Protein AF-A0A1G6QJG4-F1 (afdb_monomer)

Foldseek 3Di:
DPPPVVVVVVVVVVVVVPDDPPPDPPVPPPPPVVCPPLNVLLVVLVVVLVVLVVVLVVLVVVLVVLVVVLVVLVVVLVVCVVVVNDDPVRNVVSVVVSVVSVVVNVVSVVSNVVSVVSSVVSVVSSVVSVVVVVD

Nearest PDB structures (foldseek):
  4bne-assembly1_B  TM=8.252E-01  e=4.656E-01  Gallus gallus
  4mh6-assembly1_A  TM=7.186E-01  e=4.656E-01  Vibrio parahaemolyticus RIMD 2210633
  7n6g-assembly1_3I  TM=7.774E-01  e=1.568E+00  Chlamydomonas reinhardtii
  7n6g-assembly1_3H  TM=7.466E-01  e=3.325E+00  Chlamydomonas reinhardtii
  5xg2-assembly1_A  TM=4.423E-01  e=1.244E+00  Pyrococcus yayanosii CH1

Solvent-accessible surface area (backbone atoms only — not comparable to full-atom values): 7730 Å² total; per-residue (Å²): 138,63,82,71,58,58,61,54,54,55,52,55,64,58,58,70,73,78,75,72,95,64,95,67,88,71,84,60,70,75,71,67,69,70,64,46,79,62,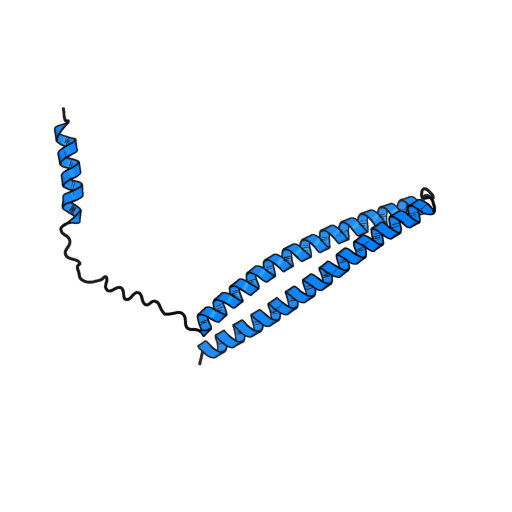54,54,48,40,53,54,40,52,54,51,38,52,57,42,50,55,53,36,53,56,39,51,55,48,38,52,55,49,49,52,51,40,50,54,52,48,55,50,46,54,53,38,50,76,68,67,73,55,52,76,67,51,50,52,55,50,49,54,52,46,52,56,39,52,56,51,42,54,52,37,53,55,50,41,52,54,41,53,52,52,39,51,55,45,50,52,53,38,57,53,50,59,56,60,78,73,111

Organism: NCBI:txid686796

Structure (mmCIF, N/CA/C/O backbone):
data_AF-A0A1G6QJG4-F1
#
_entry.id   AF-A0A1G6QJG4-F1
#
loop_
_atom_site.group_PDB
_atom_site.id
_atom_site.type_symbol
_atom_site.label_atom_id
_atom_site.label_alt_id
_atom_site.label_comp_id
_atom_site.label_asym_id
_atom_site.label_entity_id
_atom_site.label_seq_id
_atom_site.pdbx_PDB_ins_code
_atom_site.Cartn_x
_atom_site.Cartn_y
_atom_site.Cartn_z
_atom_site.occupancy
_atom_site.B_iso_or_equiv
_atom_site.auth_seq_id
_atom_site.auth_comp_id
_atom_site.auth_asym_id
_atom_site.auth_atom_id
_atom_site.pdbx_PDB_model_num
ATOM 1 N N . MET A 1 1 ? 67.333 36.516 3.011 1.00 48.38 1 MET A N 1
ATOM 2 C CA . MET A 1 1 ? 67.193 35.256 2.241 1.00 48.38 1 MET A CA 1
ATOM 3 C C . MET A 1 1 ? 65.715 34.884 2.208 1.00 48.38 1 MET A C 1
ATOM 5 O O . MET A 1 1 ? 65.146 34.788 3.275 1.00 48.38 1 MET A O 1
ATOM 9 N N . LYS A 1 2 ? 64.983 34.702 1.110 1.00 53.22 2 LYS A N 1
ATOM 10 C CA . LYS A 1 2 ? 65.264 34.616 -0.329 1.00 53.22 2 LYS A CA 1
ATOM 11 C C . LYS A 1 2 ? 63.922 34.925 -1.037 1.00 53.22 2 LYS A C 1
ATOM 13 O O . LYS A 1 2 ? 63.170 34.006 -1.339 1.00 53.22 2 LYS A O 1
ATOM 18 N N . LYS A 1 3 ? 63.559 36.203 -1.240 1.00 53.66 3 LYS A N 1
ATOM 19 C CA . LYS A 1 3 ? 62.368 36.556 -2.056 1.00 53.66 3 LYS A CA 1
ATOM 20 C C . LYS A 1 3 ? 62.577 36.230 -3.545 1.00 53.66 3 LYS A C 1
ATOM 22 O O . LYS A 1 3 ? 61.611 36.066 -4.277 1.00 53.66 3 LYS A O 1
ATOM 27 N N . GLU A 1 4 ? 63.828 36.032 -3.951 1.00 54.34 4 GLU A N 1
ATOM 28 C CA . GLU A 1 4 ? 64.235 35.627 -5.301 1.00 54.34 4 GLU A CA 1
ATOM 29 C C . GLU A 1 4 ? 63.918 34.152 -5.614 1.00 54.34 4 GLU A C 1
ATOM 31 O O . GLU A 1 4 ? 63.741 33.794 -6.774 1.00 54.34 4 GLU A O 1
ATOM 36 N N . ASN A 1 5 ? 63.735 33.297 -4.599 1.00 54.09 5 ASN A N 1
ATOM 37 C CA . ASN A 1 5 ? 63.462 31.870 -4.814 1.00 54.09 5 ASN A CA 1
ATOM 38 C C . ASN A 1 5 ? 61.992 31.560 -5.135 1.00 54.09 5 ASN A C 1
ATOM 40 O O . ASN A 1 5 ? 61.705 30.488 -5.656 1.00 54.09 5 ASN A O 1
ATOM 44 N N . ILE A 1 6 ? 61.058 32.468 -4.839 1.00 57.19 6 ILE A N 1
ATOM 45 C CA . ILE A 1 6 ? 59.629 32.244 -5.112 1.00 57.19 6 ILE A CA 1
ATOM 46 C C . ILE A 1 6 ? 59.307 32.516 -6.585 1.00 57.19 6 ILE A C 1
ATOM 48 O O . ILE A 1 6 ? 58.529 31.779 -7.185 1.00 57.19 6 ILE A O 1
ATOM 52 N N . LEU A 1 7 ? 59.966 33.505 -7.199 1.00 53.66 7 LEU A N 1
ATOM 53 C CA . LEU A 1 7 ? 59.792 33.793 -8.624 1.00 53.66 7 LEU A CA 1
ATOM 54 C C . LEU A 1 7 ? 60.354 32.657 -9.501 1.00 53.66 7 LEU A C 1
ATOM 56 O O . LEU A 1 7 ? 59.761 32.310 -10.517 1.00 53.66 7 LEU A O 1
ATOM 60 N N . PHE A 1 8 ? 61.438 32.008 -9.063 1.00 53.53 8 PHE A N 1
ATOM 61 C CA . PHE A 1 8 ? 62.055 30.887 -9.783 1.00 53.53 8 PHE A CA 1
ATOM 62 C C . PHE A 1 8 ? 61.228 29.591 -9.737 1.00 53.53 8 PHE A C 1
ATOM 64 O O . PHE A 1 8 ? 61.190 28.852 -10.717 1.00 53.53 8 PHE A O 1
ATOM 71 N N . VAL A 1 9 ? 60.515 29.323 -8.636 1.00 56.84 9 VAL A N 1
ATOM 72 C CA . VAL A 1 9 ? 59.640 28.138 -8.514 1.00 56.84 9 VAL A CA 1
ATOM 73 C C . VAL A 1 9 ? 58.370 28.289 -9.360 1.00 56.84 9 VAL A C 1
ATOM 75 O O . VAL A 1 9 ? 57.879 27.310 -9.919 1.00 56.84 9 VAL A O 1
ATOM 78 N N . LEU A 1 10 ? 57.871 29.517 -9.526 1.00 53.22 10 LEU A N 1
ATOM 79 C CA . LEU A 1 10 ? 56.669 29.798 -10.315 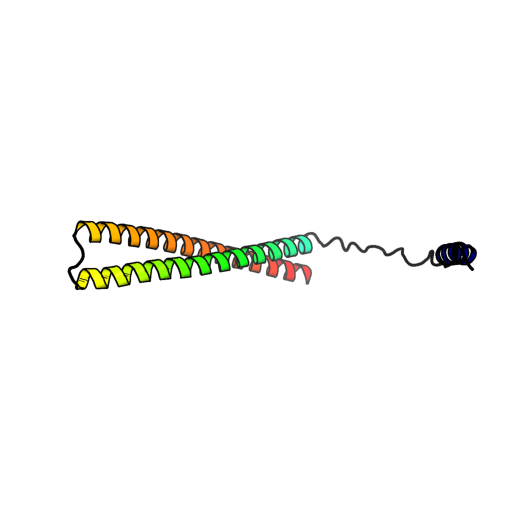1.00 53.22 10 LEU A CA 1
ATOM 80 C C . LEU A 1 10 ? 56.935 29.713 -11.831 1.00 53.22 10 LEU A C 1
ATOM 82 O O . LEU A 1 10 ? 56.089 29.230 -12.580 1.00 53.22 10 LEU A O 1
ATOM 86 N N . VAL A 1 11 ? 58.143 30.079 -12.278 1.00 55.78 11 VAL A N 1
ATOM 87 C CA . VAL A 1 11 ? 58.580 29.916 -13.678 1.00 55.78 11 VAL A CA 1
ATOM 88 C C . VAL A 1 11 ? 58.876 28.446 -14.020 1.00 55.78 11 VAL A C 1
ATOM 90 O O . VAL A 1 11 ? 58.572 28.004 -15.127 1.00 55.78 11 VAL A O 1
ATOM 93 N N . LEU A 1 12 ? 59.373 27.649 -13.067 1.00 53.94 12 LEU A N 1
ATOM 94 C CA . LEU A 1 12 ? 59.601 26.207 -13.261 1.00 53.94 12 LEU A CA 1
ATOM 95 C C . LEU A 1 12 ? 58.300 25.395 -13.390 1.00 53.94 12 LEU A C 1
ATOM 97 O O . LEU A 1 12 ? 58.264 24.430 -14.151 1.00 53.94 12 LEU A O 1
ATOM 101 N N . PHE A 1 13 ? 57.217 25.807 -12.722 1.00 52.66 13 PHE A N 1
ATOM 102 C CA . PHE A 1 13 ? 55.904 25.163 -12.872 1.00 52.66 13 PHE A CA 1
ATOM 103 C C . PHE A 1 13 ? 55.180 25.541 -14.175 1.00 52.66 13 PHE A C 1
ATOM 105 O O . PHE A 1 13 ? 54.424 24.731 -14.706 1.00 52.66 13 PHE A O 1
ATOM 112 N N . LEU A 1 14 ? 55.437 26.731 -14.727 1.00 51.09 14 LEU A N 1
ATOM 113 C CA . LEU A 1 14 ? 54.895 27.156 -16.025 1.00 51.09 14 LEU A CA 1
ATOM 114 C C . LEU A 1 14 ? 55.682 26.589 -17.221 1.00 51.09 14 LEU A C 1
ATOM 116 O O . LEU A 1 14 ? 55.097 26.359 -18.275 1.00 51.09 14 LEU A O 1
ATOM 120 N N . GLY A 1 15 ? 56.981 26.311 -17.060 1.00 46.72 15 GLY A N 1
ATOM 121 C CA . GLY A 1 15 ? 57.837 25.770 -18.125 1.00 46.72 15 GLY A CA 1
ATOM 122 C C . GLY A 1 15 ? 57.620 24.285 -18.446 1.00 46.72 15 GLY A C 1
ATOM 123 O O . GLY A 1 15 ? 57.874 23.861 -19.569 1.00 46.72 15 GLY A O 1
ATOM 124 N N . LEU A 1 16 ? 57.102 23.495 -17.500 1.00 49.31 16 LEU A N 1
ATOM 125 C CA . LEU A 1 16 ? 56.834 22.062 -17.701 1.00 49.31 16 LEU A CA 1
ATOM 126 C C . LEU A 1 16 ? 55.516 21.773 -18.435 1.00 49.31 16 LEU A C 1
ATOM 128 O O . LEU A 1 16 ? 55.291 20.640 -18.851 1.00 49.31 16 LEU A O 1
ATOM 132 N N . PHE A 1 17 ? 54.665 22.782 -18.641 1.00 49.81 17 PHE A N 1
ATOM 133 C CA . PHE A 1 17 ? 53.386 22.601 -19.334 1.00 49.81 17 PHE A CA 1
ATOM 134 C C . PHE A 1 17 ? 53.475 22.810 -20.854 1.00 49.81 17 PHE A C 1
ATOM 136 O O . PHE A 1 17 ? 52.571 22.413 -21.582 1.00 49.81 17 PHE A O 1
ATOM 143 N N . VAL A 1 18 ? 54.558 23.414 -21.359 1.00 54.75 18 VAL A N 1
ATOM 144 C CA . VAL A 1 18 ? 54.640 23.861 -22.765 1.00 54.75 18 VAL A CA 1
ATOM 145 C C . VAL A 1 18 ? 55.466 22.938 -23.669 1.00 54.75 18 VAL A C 1
ATOM 147 O O . VAL A 1 18 ? 55.586 23.208 -24.861 1.00 54.75 18 VAL A O 1
ATOM 150 N N . PHE A 1 19 ? 56.041 21.851 -23.142 1.00 51.16 19 PHE A N 1
ATOM 151 C CA . PHE A 1 19 ? 56.965 21.009 -23.911 1.00 51.16 19 PHE A CA 1
ATOM 152 C C . PHE A 1 19 ? 56.790 19.507 -23.656 1.00 51.16 19 PHE A C 1
ATOM 154 O O . PHE A 1 19 ? 57.722 18.799 -23.288 1.00 51.16 19 PHE A O 1
ATOM 161 N N . THR A 1 20 ? 55.582 18.999 -23.898 1.00 48.66 20 THR A N 1
ATOM 162 C CA . THR A 1 20 ? 55.427 17.606 -24.341 1.00 48.66 20 THR A CA 1
ATOM 163 C C . THR A 1 20 ? 54.693 17.607 -25.683 1.00 48.66 20 THR A C 1
ATOM 165 O O . THR A 1 20 ? 53.586 18.140 -25.775 1.00 48.66 20 THR A O 1
ATOM 168 N N . PRO A 1 21 ? 55.300 17.080 -26.764 1.00 57.06 21 PRO A N 1
ATOM 169 C CA . PRO A 1 21 ? 54.631 16.945 -28.042 1.00 57.06 21 PRO A CA 1
ATOM 170 C C . PRO A 1 21 ? 53.832 15.643 -28.012 1.00 57.06 21 PRO A C 1
ATOM 172 O O . PRO A 1 21 ? 54.307 14.590 -28.423 1.00 57.06 21 PRO A O 1
ATOM 175 N N . THR A 1 22 ? 52.608 15.706 -27.507 1.00 49.94 22 THR A N 1
ATOM 176 C CA . THR A 1 22 ? 51.600 14.658 -27.718 1.00 49.94 22 THR A CA 1
ATOM 177 C C . THR A 1 22 ? 50.341 15.286 -28.301 1.00 49.94 22 THR A C 1
ATOM 179 O O . THR A 1 22 ? 49.225 15.092 -27.837 1.00 49.94 22 THR A O 1
ATOM 182 N N . SER A 1 23 ? 50.516 16.037 -29.390 1.00 52.72 23 SER A N 1
ATOM 183 C CA . SER A 1 23 ? 49.439 16.443 -30.304 1.00 52.72 23 SER A CA 1
ATOM 184 C C . SER A 1 23 ? 48.972 15.298 -31.220 1.00 52.72 23 SER A C 1
ATOM 186 O O . SER A 1 23 ? 48.404 15.519 -32.286 1.00 52.72 23 SER A O 1
ATOM 188 N N . GLN A 1 24 ? 49.171 14.053 -30.797 1.00 50.25 24 GLN A N 1
ATOM 189 C CA . GLN A 1 24 ? 48.589 12.858 -31.386 1.00 50.25 24 GLN A CA 1
ATOM 190 C C . GLN A 1 24 ? 48.151 11.987 -30.213 1.00 50.25 24 GLN A C 1
ATOM 192 O O . GLN A 1 24 ? 48.947 11.782 -29.304 1.00 50.25 24 GLN A O 1
ATOM 197 N N . LEU A 1 25 ? 46.916 11.481 -30.252 1.00 45.62 25 LEU A N 1
ATOM 198 C CA . LEU A 1 25 ? 46.236 10.680 -29.216 1.00 45.62 25 LEU A CA 1
ATOM 199 C C . LEU A 1 25 ? 45.284 11.416 -28.264 1.00 45.62 25 LEU A C 1
ATOM 201 O O . LEU A 1 25 ? 45.138 10.962 -27.149 1.00 45.62 25 LEU A O 1
ATOM 205 N N . PHE A 1 26 ? 44.546 12.443 -28.695 1.00 44.50 26 PHE A N 1
ATOM 206 C CA . PHE A 1 26 ? 43.148 12.605 -28.241 1.00 44.50 26 PHE A CA 1
ATOM 207 C C . PHE A 1 26 ? 42.262 13.197 -29.350 1.00 44.50 26 PHE A C 1
ATOM 209 O O . PHE A 1 26 ? 41.373 14.002 -29.101 1.00 44.50 26 PHE A O 1
ATOM 216 N N . ALA A 1 27 ? 42.382 12.665 -30.569 1.00 41.47 27 ALA A N 1
ATOM 217 C CA . ALA A 1 27 ? 41.160 12.192 -31.212 1.00 41.47 27 ALA A CA 1
ATOM 218 C C . ALA A 1 27 ? 40.711 10.953 -30.419 1.00 41.47 27 ALA A C 1
ATOM 220 O O . ALA A 1 27 ? 40.733 9.828 -30.904 1.00 41.47 27 ALA A O 1
ATOM 221 N N . GLN A 1 28 ? 40.355 11.156 -29.146 1.00 33.09 28 GLN A N 1
ATOM 222 C CA . GLN A 1 28 ? 39.290 10.371 -28.585 1.00 33.09 28 GLN A CA 1
ATOM 223 C C . GLN A 1 28 ? 38.149 10.826 -29.474 1.00 33.09 28 GLN A C 1
ATOM 225 O O . GLN A 1 28 ? 37.571 11.895 -29.276 1.00 33.09 28 GLN A O 1
ATOM 230 N N . GLU A 1 29 ? 37.889 10.051 -30.529 1.00 38.06 29 GLU A N 1
ATOM 231 C CA . GLU A 1 29 ? 36.514 9.749 -30.831 1.00 38.06 29 GLU A CA 1
ATOM 232 C C . GLU A 1 29 ? 35.921 9.504 -29.452 1.00 38.06 29 GLU A C 1
ATOM 234 O O . GLU A 1 29 ? 36.112 8.466 -28.816 1.00 38.06 29 GLU A O 1
ATOM 239 N N . VAL A 1 30 ? 35.279 10.542 -28.920 1.00 37.69 30 VAL A N 1
ATOM 240 C CA . VAL A 1 30 ? 34.116 10.330 -28.113 1.00 37.69 30 VAL A CA 1
ATOM 241 C C . VAL A 1 30 ? 33.258 9.581 -29.112 1.00 37.69 30 VAL A C 1
ATOM 243 O O . VAL A 1 30 ? 32.496 10.160 -29.881 1.00 37.69 30 VAL A O 1
ATOM 246 N N . ILE A 1 31 ? 33.448 8.263 -29.135 1.00 42.84 31 ILE A N 1
ATOM 247 C CA . ILE A 1 31 ? 32.397 7.308 -29.320 1.00 42.84 31 ILE A CA 1
ATOM 248 C C . ILE A 1 31 ? 31.456 7.698 -28.178 1.00 42.84 31 ILE A C 1
ATOM 250 O O . ILE A 1 31 ? 31.379 7.073 -27.126 1.00 42.84 31 ILE A O 1
ATOM 254 N N . VAL A 1 32 ? 30.731 8.804 -28.385 1.00 44.66 32 VAL A N 1
ATOM 255 C CA . VAL A 1 32 ? 29.327 8.858 -28.101 1.00 44.66 32 VAL A CA 1
ATOM 256 C C . VAL A 1 32 ? 28.867 7.701 -28.966 1.00 44.66 32 VAL A C 1
ATOM 258 O O . VAL A 1 32 ? 28.550 7.864 -30.139 1.00 44.66 32 VAL A O 1
ATOM 261 N N . GLN A 1 33 ? 28.956 6.488 -28.415 1.00 48.75 33 GLN A N 1
ATOM 262 C CA . GLN A 1 33 ? 27.994 5.461 -28.715 1.00 48.75 33 GLN A CA 1
ATOM 263 C C . GLN A 1 33 ? 26.715 6.219 -28.422 1.00 48.75 33 GLN A C 1
ATOM 265 O O . GLN A 1 33 ? 26.366 6.459 -27.263 1.00 48.75 33 GLN A O 1
ATOM 270 N N . GLU A 1 34 ? 26.150 6.828 -29.468 1.00 53.28 34 GLU A N 1
ATOM 271 C CA . GLU A 1 34 ? 24.832 7.395 -29.407 1.00 53.28 34 GLU A CA 1
ATOM 272 C C . GLU A 1 34 ? 24.016 6.196 -29.001 1.00 53.28 34 GLU A C 1
ATOM 274 O O . GLU A 1 34 ? 23.745 5.344 -29.843 1.00 53.28 34 GLU A O 1
ATOM 279 N N . LEU A 1 35 ? 23.743 6.100 -27.691 1.00 58.12 35 LEU A N 1
ATOM 280 C CA . LEU A 1 35 ? 22.968 5.006 -27.143 1.00 58.12 35 LEU A CA 1
ATOM 281 C C . LEU A 1 35 ? 21.799 4.849 -28.094 1.00 58.12 35 LEU A C 1
ATOM 283 O O . LEU A 1 35 ? 21.111 5.849 -28.394 1.00 58.12 35 LEU A O 1
ATOM 287 N N . SER A 1 36 ? 21.663 3.642 -28.628 1.00 73.31 36 SER A N 1
ATOM 288 C CA . SER A 1 36 ? 20.671 3.342 -29.637 1.00 73.31 36 SER A CA 1
ATOM 289 C C . SER A 1 36 ? 19.318 3.833 -29.111 1.00 73.31 36 SER A C 1
ATOM 291 O O . SER A 1 36 ? 19.079 3.969 -27.898 1.00 73.31 36 SER A O 1
ATOM 293 N N . LYS A 1 37 ? 18.387 4.158 -30.012 1.00 78.31 37 LYS A N 1
ATOM 294 C CA . LYS A 1 37 ? 17.041 4.573 -29.584 1.00 78.31 37 LYS A CA 1
ATOM 295 C C . LYS A 1 37 ? 16.401 3.530 -28.654 1.00 78.31 37 LYS A C 1
ATOM 297 O O . LYS A 1 37 ? 15.537 3.907 -27.862 1.00 78.31 37 LYS A O 1
ATOM 302 N N . GLU A 1 38 ? 16.808 2.266 -28.739 1.00 78.19 38 GLU A N 1
ATOM 303 C CA . GLU A 1 38 ? 16.359 1.157 -27.894 1.00 78.19 38 GLU A CA 1
ATOM 304 C C . GLU A 1 38 ? 17.063 1.152 -26.534 1.00 78.19 38 GLU A C 1
ATOM 306 O O . GLU A 1 38 ? 16.373 1.151 -25.512 1.00 78.19 38 GLU A O 1
ATOM 311 N N . GLU A 1 39 ? 18.380 1.348 -26.484 1.00 80.00 39 GLU A N 1
ATOM 312 C CA . GLU A 1 39 ? 19.130 1.463 -25.224 1.00 80.00 39 GLU A CA 1
ATOM 313 C C . GLU A 1 39 ? 18.650 2.657 -24.380 1.00 80.00 39 GLU A C 1
ATOM 315 O O . GLU A 1 39 ? 18.387 2.535 -23.179 1.00 80.00 39 GLU A O 1
ATOM 320 N N . LYS A 1 40 ? 18.409 3.818 -25.011 1.00 84.12 40 LYS A N 1
ATOM 321 C CA . LYS A 1 40 ? 17.834 4.999 -24.333 1.00 84.12 40 LYS A CA 1
ATOM 322 C C . LYS A 1 40 ? 16.434 4.723 -23.774 1.00 84.12 40 LYS A C 1
ATOM 324 O O . LYS A 1 40 ? 16.071 5.269 -22.728 1.00 84.12 40 LYS A O 1
ATOM 329 N N . LYS A 1 41 ? 15.618 3.911 -24.458 1.00 86.50 41 LYS A N 1
ATOM 330 C CA . LYS A 1 41 ? 14.288 3.502 -23.968 1.00 86.50 41 LYS A CA 1
ATOM 331 C C . LYS A 1 41 ? 14.411 2.524 -22.802 1.00 86.50 41 LYS A C 1
ATOM 333 O O . LYS A 1 41 ? 13.692 2.691 -21.816 1.00 86.50 41 LYS A O 1
ATOM 338 N N . ALA A 1 42 ? 15.330 1.564 -22.883 1.00 87.44 42 ALA A N 1
ATOM 339 C CA . ALA A 1 42 ? 15.584 0.595 -21.825 1.00 87.44 42 ALA A CA 1
ATOM 340 C C . ALA A 1 42 ? 16.063 1.283 -20.536 1.00 87.44 42 ALA A C 1
ATOM 342 O O . ALA A 1 42 ? 15.520 1.010 -19.467 1.00 87.44 42 ALA A O 1
ATOM 343 N N . ILE A 1 43 ? 16.988 2.246 -20.630 1.00 88.69 43 ILE A N 1
ATOM 344 C CA . ILE A 1 43 ? 17.463 3.038 -19.480 1.00 88.69 43 ILE A CA 1
ATOM 345 C C . ILE A 1 43 ? 16.308 3.813 -18.831 1.00 88.69 43 ILE A C 1
ATOM 347 O O . ILE A 1 43 ? 16.096 3.716 -17.622 1.00 88.69 43 ILE A O 1
ATOM 351 N N . LYS A 1 44 ? 15.490 4.520 -19.624 1.00 91.19 44 LYS A N 1
ATOM 352 C CA . LYS A 1 44 ? 14.323 5.259 -19.103 1.00 91.19 44 LYS A CA 1
ATOM 353 C C . LYS A 1 44 ? 13.304 4.346 -18.419 1.00 91.19 44 LYS A C 1
ATOM 355 O O . LYS A 1 44 ? 12.723 4.726 -17.402 1.00 91.19 44 LYS A O 1
ATOM 360 N N . LEU A 1 45 ? 13.070 3.152 -18.965 1.00 91.38 45 LEU A N 1
ATOM 361 C CA . LEU A 1 45 ? 12.196 2.160 -18.341 1.00 91.38 45 LEU A CA 1
ATOM 362 C C . LEU A 1 45 ? 12.800 1.619 -17.040 1.00 91.38 45 LEU A C 1
ATOM 364 O O . LEU A 1 45 ? 12.080 1.523 -16.049 1.00 91.38 45 LEU A O 1
ATOM 368 N N . LYS A 1 46 ? 14.109 1.336 -17.001 1.00 91.56 46 LYS A N 1
ATOM 369 C CA . LYS A 1 46 ? 14.818 0.901 -15.785 1.00 91.56 46 LYS A CA 1
ATOM 370 C C . LYS A 1 46 ? 14.707 1.948 -14.674 1.00 91.56 46 LYS A C 1
ATOM 372 O O . LYS A 1 46 ? 14.291 1.611 -13.566 1.00 91.56 46 LYS A O 1
ATOM 377 N N . GLU A 1 47 ? 14.930 3.224 -14.988 1.00 94.44 47 GLU A N 1
ATOM 378 C CA . GLU A 1 47 ? 14.717 4.320 -14.034 1.00 94.44 47 GLU A CA 1
ATOM 379 C C . GLU A 1 47 ? 13.262 4.410 -13.548 1.00 94.44 47 GLU A C 1
ATOM 381 O O . GLU A 1 47 ? 12.997 4.671 -12.371 1.00 94.44 47 GLU A O 1
ATOM 386 N N . LYS A 1 48 ? 12.288 4.230 -14.449 1.00 94.44 48 LYS A N 1
ATOM 387 C CA . LYS A 1 48 ? 10.862 4.264 -14.097 1.00 94.44 48 LYS A CA 1
ATOM 388 C C . LYS A 1 48 ? 10.486 3.105 -13.175 1.00 94.44 48 LYS A C 1
ATOM 390 O O . LYS A 1 48 ? 9.717 3.312 -12.232 1.00 94.44 48 LYS A O 1
ATOM 395 N N . VAL A 1 49 ? 11.048 1.920 -13.411 1.00 94.94 49 VAL A N 1
ATOM 396 C CA . VAL A 1 49 ? 10.899 0.751 -12.537 1.00 94.94 49 VAL A CA 1
ATOM 397 C C . VAL A 1 49 ? 11.475 1.049 -11.159 1.00 94.94 49 VAL A C 1
ATOM 399 O O . VAL A 1 49 ? 10.799 0.810 -10.164 1.00 94.94 49 VAL A O 1
ATOM 402 N N . GLU A 1 50 ? 12.676 1.616 -11.076 1.00 95.94 50 GLU A N 1
ATOM 403 C CA . GLU A 1 50 ? 13.313 1.947 -9.798 1.00 95.94 50 GLU A CA 1
ATOM 404 C C . GLU A 1 50 ? 12.511 2.989 -9.004 1.00 95.94 50 GLU A C 1
ATOM 406 O O . GLU A 1 50 ? 12.159 2.764 -7.845 1.00 95.94 50 GLU A O 1
ATOM 411 N N . LYS A 1 51 ? 12.088 4.078 -9.657 1.00 95.94 51 LYS A N 1
ATOM 412 C CA . LYS A 1 51 ? 11.209 5.091 -9.047 1.00 95.94 51 LYS A CA 1
ATOM 413 C C . LYS A 1 51 ? 9.884 4.488 -8.573 1.00 95.94 51 LYS A C 1
ATOM 415 O O . LYS A 1 51 ? 9.371 4.877 -7.523 1.00 95.94 51 LYS A O 1
ATOM 420 N N . SER A 1 52 ? 9.313 3.556 -9.336 1.00 95.81 52 SER A N 1
ATOM 421 C CA . SER A 1 52 ? 8.072 2.869 -8.963 1.00 95.81 52 SER A CA 1
ATOM 422 C C . SER A 1 52 ? 8.275 1.902 -7.797 1.00 95.81 52 SER A C 1
ATOM 424 O O . SER A 1 52 ? 7.424 1.872 -6.914 1.00 95.81 52 SER A O 1
ATOM 426 N N . LYS A 1 53 ? 9.409 1.192 -7.719 1.00 96.12 53 LYS A N 1
ATOM 427 C CA . LYS A 1 53 ? 9.766 0.341 -6.569 1.00 96.12 53 LYS A CA 1
ATOM 428 C C . LYS A 1 53 ? 9.891 1.151 -5.278 1.00 96.12 53 LYS A C 1
ATOM 430 O O . LYS A 1 53 ? 9.308 0.772 -4.272 1.00 96.12 53 LYS A O 1
ATOM 435 N N . ILE A 1 54 ? 10.543 2.314 -5.324 1.00 97.38 54 ILE A N 1
ATOM 436 C CA . ILE A 1 54 ? 10.638 3.209 -4.155 1.00 97.38 54 ILE A CA 1
ATOM 437 C C . ILE A 1 54 ? 9.243 3.682 -3.711 1.00 97.38 54 ILE A C 1
ATOM 439 O O . ILE A 1 54 ? 8.956 3.808 -2.520 1.00 97.38 54 ILE A O 1
ATOM 443 N N . LYS A 1 55 ? 8.344 3.976 -4.661 1.00 96.81 55 LYS A N 1
ATOM 444 C CA . LYS A 1 55 ? 6.950 4.337 -4.343 1.00 96.81 55 LYS A CA 1
ATOM 445 C C . LYS A 1 55 ? 6.168 3.162 -3.758 1.00 96.81 55 LYS A C 1
ATOM 447 O O . LYS A 1 55 ? 5.342 3.396 -2.875 1.00 96.81 55 LYS A O 1
ATOM 452 N N . LEU A 1 56 ? 6.407 1.951 -4.257 1.00 96.94 56 LEU A N 1
ATOM 453 C CA . LEU A 1 56 ? 5.799 0.717 -3.768 1.00 96.94 56 LEU A CA 1
ATOM 454 C C . LEU A 1 56 ? 6.186 0.492 -2.305 1.00 96.94 56 LEU A C 1
ATOM 456 O O . LEU A 1 56 ? 5.302 0.480 -1.458 1.00 96.94 56 LEU A O 1
ATOM 460 N N . GLU A 1 57 ? 7.483 0.497 -2.000 1.00 97.31 57 GLU A N 1
ATOM 461 C CA . GLU A 1 57 ? 8.012 0.328 -0.641 1.00 97.31 57 GLU A CA 1
ATOM 462 C C . GLU A 1 57 ? 7.425 1.361 0.335 1.00 97.31 57 GLU A C 1
ATOM 464 O O . GLU A 1 57 ? 6.894 1.022 1.391 1.00 97.31 57 GLU A O 1
ATOM 469 N N . LYS A 1 58 ? 7.400 2.645 -0.051 1.00 97.50 58 LYS A N 1
ATOM 470 C CA . LYS A 1 58 ? 6.777 3.701 0.769 1.00 97.50 58 LYS A CA 1
ATOM 471 C C . LYS A 1 58 ? 5.275 3.498 0.978 1.00 97.50 58 LYS A C 1
ATOM 473 O O . LYS A 1 58 ? 4.724 3.980 1.970 1.00 97.50 58 LYS A O 1
ATOM 478 N N . SER A 1 59 ? 4.585 2.884 0.022 1.00 97.00 59 SER A N 1
ATOM 479 C CA . SER A 1 59 ? 3.149 2.606 0.126 1.00 97.00 59 SER A CA 1
ATOM 480 C C . SER A 1 59 ? 2.892 1.401 1.029 1.00 97.00 59 SER A C 1
ATOM 482 O O . SER A 1 59 ? 1.988 1.465 1.859 1.00 97.00 59 SER A O 1
ATOM 484 N N . GLU A 1 60 ? 3.728 0.366 0.942 1.00 96.75 60 GLU A N 1
ATOM 485 C CA . GLU A 1 60 ? 3.724 -0.801 1.832 1.00 96.75 60 GLU A CA 1
ATOM 486 C C . GLU A 1 60 ? 4.023 -0.400 3.283 1.00 96.75 60 GLU A C 1
ATOM 488 O O . GLU A 1 60 ? 3.282 -0.764 4.194 1.00 96.75 60 GLU A O 1
ATOM 493 N N . GLU A 1 61 ? 5.021 0.457 3.514 1.00 97.88 61 GLU A N 1
ATOM 494 C CA . GLU A 1 61 ? 5.333 0.970 4.854 1.00 97.88 61 GLU A CA 1
ATOM 495 C C . GLU A 1 61 ? 4.144 1.747 5.455 1.00 97.88 61 GLU A C 1
ATOM 497 O O . GLU A 1 61 ? 3.789 1.594 6.630 1.00 97.88 61 GLU A O 1
ATOM 502 N N . LYS A 1 62 ? 3.477 2.577 4.641 1.00 97.56 62 LYS A N 1
ATOM 503 C CA . LYS A 1 62 ? 2.255 3.284 5.054 1.00 97.56 62 LYS A CA 1
ATOM 504 C C . LYS A 1 62 ? 1.110 2.319 5.339 1.00 97.56 62 LYS A C 1
ATOM 506 O O . LYS A 1 62 ? 0.370 2.550 6.297 1.00 97.56 62 LYS A O 1
ATOM 511 N N . LEU A 1 63 ? 0.962 1.264 4.538 1.00 97.62 63 LEU A N 1
ATOM 512 C CA . LEU A 1 63 ? -0.057 0.237 4.732 1.00 97.62 63 LEU A CA 1
ATOM 513 C C . LEU A 1 63 ? 0.126 -0.455 6.086 1.00 97.62 63 LEU A C 1
ATOM 515 O O . LEU A 1 63 ? -0.841 -0.557 6.842 1.00 97.62 63 LEU A O 1
ATOM 519 N N . VAL A 1 64 ? 1.357 -0.844 6.433 1.00 97.88 64 VAL A N 1
ATOM 520 C CA . VAL A 1 64 ? 1.679 -1.430 7.744 1.00 97.88 64 VAL A CA 1
ATOM 521 C C . VAL A 1 64 ? 1.303 -0.458 8.863 1.00 97.88 64 VAL A C 1
ATOM 523 O O . VAL A 1 64 ? 0.535 -0.812 9.757 1.00 97.88 64 VAL A O 1
ATOM 526 N N . LYS A 1 65 ? 1.742 0.805 8.777 1.00 97.50 65 LYS A N 1
ATOM 527 C CA . LYS A 1 65 ? 1.452 1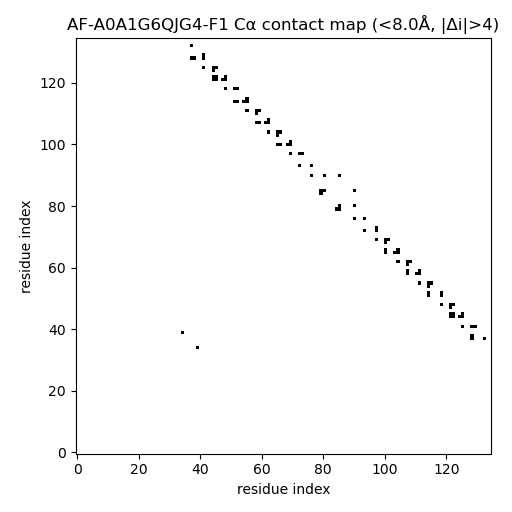.832 9.795 1.00 97.50 65 LYS A CA 1
ATOM 528 C C . LYS A 1 65 ? -0.044 2.077 10.002 1.00 97.50 65 LYS A C 1
ATOM 530 O O . LYS A 1 65 ? -0.493 2.203 11.142 1.00 97.50 65 LYS A O 1
ATOM 535 N N . GLU A 1 66 ? -0.835 2.187 8.935 1.00 97.06 66 GLU A N 1
ATOM 536 C CA . GLU A 1 66 ? -2.285 2.387 9.072 1.00 97.06 66 GLU A CA 1
ATOM 537 C C . GLU A 1 66 ? -2.998 1.113 9.554 1.00 97.06 66 GLU A C 1
ATOM 539 O O . GLU A 1 66 ? -3.926 1.209 10.362 1.00 97.06 66 GLU A O 1
ATOM 544 N N . THR A 1 67 ? -2.520 -0.073 9.165 1.00 96.25 67 THR A N 1
ATOM 545 C CA . THR A 1 67 ? -3.025 -1.357 9.676 1.00 96.25 67 THR A CA 1
ATOM 546 C C . THR A 1 67 ? -2.772 -1.491 11.175 1.00 96.25 67 THR A C 1
ATOM 548 O O . THR A 1 67 ? -3.701 -1.777 11.928 1.00 96.25 67 THR A O 1
ATOM 551 N N . GLU A 1 68 ? -1.566 -1.173 11.650 1.00 97.56 68 GLU A N 1
ATOM 552 C CA . GLU A 1 68 ? -1.251 -1.147 13.081 1.00 97.56 68 GLU A CA 1
ATOM 553 C C . GLU A 1 68 ? -2.133 -0.165 13.855 1.00 97.56 68 GLU A C 1
ATOM 555 O O . GLU A 1 68 ? -2.632 -0.491 14.936 1.00 97.56 68 GLU A O 1
ATOM 560 N N . LYS A 1 69 ? -2.351 1.045 13.320 1.00 96.56 69 LYS A N 1
ATOM 561 C CA . LYS A 1 69 ? -3.253 2.029 13.938 1.00 96.56 69 LYS A CA 1
ATOM 562 C C . LYS A 1 69 ? -4.674 1.486 14.031 1.00 96.56 69 LYS A C 1
ATOM 564 O O . LYS A 1 69 ? -5.296 1.626 15.085 1.00 96.56 69 LYS A O 1
ATOM 569 N N . ARG A 1 70 ? -5.187 0.859 12.965 1.00 96.44 70 ARG A N 1
ATOM 570 C CA . ARG A 1 70 ? -6.520 0.237 12.964 1.00 96.44 70 ARG A CA 1
ATOM 571 C C . ARG A 1 70 ? -6.607 -0.848 14.032 1.00 96.44 70 ARG A C 1
ATOM 573 O O . ARG A 1 70 ? -7.546 -0.829 14.823 1.00 96.44 70 ARG A O 1
ATOM 580 N N . THR A 1 71 ? -5.619 -1.737 14.096 1.00 97.06 71 THR A N 1
ATOM 581 C CA . THR A 1 71 ? -5.557 -2.819 15.087 1.00 97.06 71 THR A CA 1
ATOM 582 C C . THR A 1 71 ? -5.515 -2.271 16.510 1.00 97.06 71 THR A C 1
ATOM 584 O O . THR A 1 71 ? -6.296 -2.701 17.351 1.00 97.06 71 THR A O 1
ATOM 587 N N . LYS A 1 72 ? -4.699 -1.247 16.789 1.00 97.81 72 LYS A N 1
ATOM 588 C CA . LYS A 1 72 ? -4.653 -0.599 18.114 1.00 97.81 72 LYS A CA 1
ATOM 589 C C . LYS A 1 72 ? -6.000 0.010 18.511 1.00 97.81 72 LYS A C 1
ATOM 591 O O . LYS A 1 72 ? -6.433 -0.162 19.649 1.00 97.81 72 LYS A O 1
ATOM 596 N N . ILE A 1 73 ? -6.673 0.702 17.586 1.00 96.88 73 ILE A N 1
ATOM 597 C CA . ILE A 1 73 ? -8.009 1.270 17.831 1.00 96.88 73 ILE A CA 1
ATOM 598 C C . ILE A 1 73 ? -9.014 0.153 18.115 1.00 96.88 73 ILE A C 1
ATOM 600 O O . ILE A 1 73 ? -9.775 0.263 19.073 1.00 96.88 73 ILE A O 1
ATOM 604 N N . ARG A 1 74 ? -8.995 -0.918 17.317 1.00 96.25 74 ARG A N 1
ATOM 605 C CA . ARG A 1 74 ? -9.914 -2.048 17.455 1.00 96.25 74 ARG A CA 1
ATOM 606 C C . ARG A 1 74 ? -9.706 -2.809 18.763 1.00 96.25 74 ARG A C 1
ATOM 608 O O . ARG A 1 74 ? -10.668 -3.017 19.485 1.00 96.25 74 ARG A O 1
ATOM 615 N N . ASN A 1 75 ? -8.464 -3.108 19.130 1.00 97.81 75 ASN A N 1
ATOM 616 C CA . ASN A 1 75 ? -8.156 -3.795 20.385 1.00 97.81 75 ASN A CA 1
ATOM 617 C C . ASN A 1 75 ? -8.587 -2.965 21.601 1.00 97.81 75 ASN A C 1
ATOM 619 O O . ASN A 1 75 ? -9.146 -3.495 22.558 1.00 97.81 75 ASN A O 1
ATOM 623 N N . LYS A 1 76 ? -8.349 -1.644 21.568 1.00 96.81 76 LYS A N 1
ATOM 624 C CA . LYS A 1 76 ? -8.809 -0.751 22.637 1.00 96.81 76 LYS A CA 1
ATOM 625 C C . LYS A 1 76 ? -10.336 -0.703 22.699 1.00 96.81 76 LYS A C 1
ATOM 627 O O . LYS A 1 76 ? -10.894 -0.791 23.784 1.00 96.81 76 LYS A O 1
ATOM 632 N N . PHE A 1 77 ? -10.991 -0.591 21.545 1.00 96.88 77 PHE A N 1
ATOM 633 C CA . PHE A 1 77 ? -12.445 -0.615 21.440 1.00 96.88 77 PHE A CA 1
ATOM 634 C C . PHE A 1 77 ? -13.034 -1.890 22.039 1.00 96.88 77 PHE A C 1
ATOM 636 O O . PHE A 1 77 ? -13.890 -1.799 22.907 1.00 96.88 77 PHE A O 1
ATOM 643 N N . GLU A 1 78 ? -12.550 -3.060 21.624 1.00 96.75 78 GLU A N 1
ATOM 644 C CA . GLU A 1 78 ? -13.038 -4.355 22.101 1.00 96.75 78 GLU A CA 1
ATOM 645 C C . GLU A 1 78 ? -12.840 -4.496 23.616 1.00 96.75 78 GLU A C 1
ATOM 647 O O . GLU A 1 78 ? -13.770 -4.885 24.321 1.00 96.75 78 GLU A O 1
ATOM 652 N N . LYS A 1 79 ? -11.677 -4.078 24.139 1.00 97.69 79 LYS A N 1
ATOM 653 C CA . LYS A 1 79 ? -11.396 -4.063 25.581 1.00 97.69 79 LYS A CA 1
ATOM 654 C C . LYS A 1 79 ? -12.344 -3.145 26.359 1.00 97.69 79 LYS A C 1
ATOM 656 O O . LYS A 1 79 ? -12.894 -3.558 27.377 1.00 97.69 79 LYS A O 1
ATOM 661 N N . ASP A 1 80 ? -12.516 -1.903 25.910 1.00 97.12 80 ASP A N 1
ATOM 662 C CA . ASP A 1 80 ? -13.352 -0.919 26.606 1.00 97.12 80 ASP A CA 1
ATOM 663 C C . ASP A 1 80 ? -14.846 -1.274 26.490 1.00 97.12 80 ASP A C 1
ATOM 665 O O . ASP A 1 80 ? -15.599 -1.090 27.448 1.00 97.12 80 ASP A O 1
ATOM 669 N N . ASN A 1 81 ? -15.267 -1.841 25.354 1.00 95.75 81 ASN A N 1
ATOM 670 C CA . ASN A 1 81 ? -16.630 -2.314 25.123 1.00 95.75 81 ASN A CA 1
ATOM 671 C C . ASN A 1 81 ? -16.967 -3.517 26.012 1.00 95.75 81 ASN A C 1
ATOM 673 O O . ASN A 1 81 ? -18.000 -3.517 26.675 1.00 95.75 81 ASN A O 1
ATOM 677 N N . ALA A 1 82 ? -16.076 -4.513 26.082 1.00 96.38 82 ALA A N 1
ATOM 678 C CA . ALA A 1 82 ? -16.247 -5.679 26.950 1.00 96.38 82 ALA A CA 1
ATOM 679 C C . ALA A 1 82 ? -16.282 -5.298 28.438 1.00 96.38 82 ALA A C 1
ATOM 681 O O . ALA A 1 82 ? -16.982 -5.924 29.225 1.00 96.38 82 ALA A O 1
ATOM 682 N N . ALA A 1 83 ? -15.563 -4.239 28.822 1.00 96.94 83 ALA A N 1
ATOM 683 C CA . ALA A 1 83 ? -15.598 -3.691 30.173 1.00 96.94 83 ALA A CA 1
ATOM 684 C C . ALA A 1 83 ? -16.833 -2.809 30.460 1.00 96.94 83 ALA A C 1
ATOM 686 O O . ALA A 1 83 ? -16.914 -2.236 31.546 1.00 96.94 83 ALA A O 1
ATOM 687 N N . GLY A 1 84 ? -17.753 -2.637 29.501 1.00 96.00 84 GLY A N 1
ATOM 688 C CA . GLY A 1 84 ? -18.942 -1.789 29.649 1.00 96.00 84 GLY A CA 1
ATOM 689 C C . GLY A 1 84 ? -18.635 -0.293 29.786 1.00 96.00 84 GLY A C 1
ATOM 690 O O . GLY A 1 84 ? -19.469 0.466 30.269 1.00 96.00 84 GLY A O 1
ATOM 691 N N . LYS A 1 85 ? -17.433 0.150 29.391 1.00 96.31 85 LYS A N 1
ATOM 692 C CA . LYS A 1 85 ? -16.956 1.532 29.586 1.00 96.31 85 LYS A CA 1
ATOM 693 C C . LYS A 1 85 ? -17.371 2.493 28.475 1.00 96.31 85 LYS A C 1
ATOM 695 O O . LYS A 1 85 ? -17.073 3.682 28.563 1.00 96.31 85 LYS A O 1
ATOM 700 N N . LEU A 1 86 ? -17.990 1.992 27.410 1.00 95.81 86 LEU A N 1
ATOM 701 C CA . LEU A 1 86 ? -18.352 2.790 26.245 1.00 95.81 86 LEU A CA 1
ATOM 702 C C . LEU A 1 86 ? -19.844 3.105 26.241 1.00 95.81 86 LEU A C 1
ATOM 704 O O . LEU A 1 86 ? -20.680 2.214 26.366 1.00 95.81 86 LEU A O 1
ATOM 708 N N . SER A 1 87 ? -20.175 4.377 26.019 1.00 96.00 87 SER A N 1
ATOM 709 C CA . SER A 1 87 ? -21.546 4.773 25.707 1.00 96.00 87 SER A CA 1
ATOM 710 C C . SER A 1 87 ? -21.894 4.439 24.245 1.00 96.00 87 SER A C 1
ATOM 712 O O . SER A 1 87 ? -20.996 4.359 23.398 1.00 96.00 87 SER A O 1
ATOM 714 N N . PRO A 1 88 ? -23.187 4.342 23.879 1.00 95.62 88 PRO A N 1
ATOM 715 C CA . PRO A 1 88 ? -23.602 4.152 22.483 1.00 95.62 88 PRO A CA 1
ATOM 716 C C . PRO A 1 88 ? -23.032 5.203 21.511 1.00 95.62 88 PRO A C 1
ATOM 718 O O . PRO A 1 88 ? -22.695 4.905 20.359 1.00 95.62 88 PRO A O 1
ATOM 721 N N . ASN A 1 89 ? -22.868 6.445 21.979 1.00 97.06 89 ASN A N 1
ATOM 722 C CA . ASN A 1 89 ? -22.273 7.519 21.186 1.00 97.06 89 ASN A CA 1
ATOM 723 C C . ASN A 1 89 ? -20.770 7.289 20.951 1.00 97.06 89 ASN A C 1
ATOM 725 O O . ASN A 1 89 ? -20.269 7.514 19.847 1.00 97.06 89 ASN A O 1
ATOM 729 N N . ASP A 1 90 ? -20.046 6.810 21.964 1.00 96.62 90 ASP A N 1
ATOM 730 C CA . ASP A 1 90 ? -18.619 6.500 21.839 1.00 96.62 90 ASP A CA 1
ATOM 731 C C . ASP A 1 90 ? -18.385 5.330 20.892 1.00 96.62 90 ASP A C 1
ATOM 733 O O . ASP A 1 90 ? -17.518 5.422 20.021 1.00 96.62 90 ASP A O 1
ATOM 737 N N . ILE A 1 91 ? -19.215 4.286 20.985 1.00 95.44 91 ILE A N 1
ATOM 738 C CA . ILE A 1 91 ? -19.205 3.153 20.052 1.00 95.44 91 ILE A CA 1
ATOM 739 C C . ILE A 1 9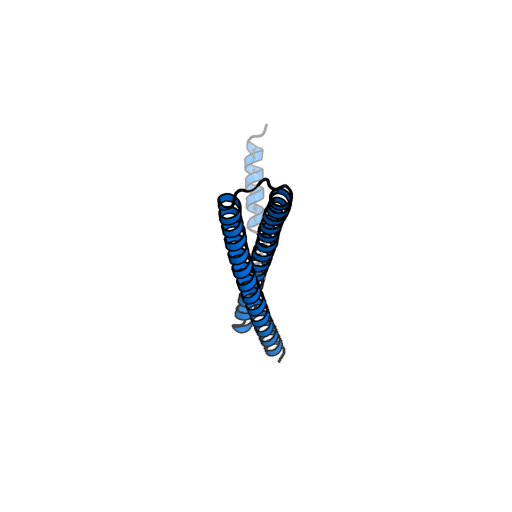1 ? -19.348 3.663 18.613 1.00 95.44 91 ILE A C 1
ATOM 741 O O . ILE A 1 91 ? -18.522 3.361 17.752 1.00 95.44 91 ILE A O 1
ATOM 745 N N . THR A 1 92 ? -20.331 4.531 18.362 1.00 97.25 92 THR A N 1
ATOM 746 C CA . THR A 1 92 ? -20.561 5.117 17.033 1.00 97.25 92 THR A CA 1
ATOM 747 C C . THR A 1 92 ? -19.358 5.929 16.540 1.00 97.25 92 THR A C 1
ATOM 749 O O . THR A 1 92 ? -18.949 5.815 15.381 1.00 97.25 92 THR A O 1
ATOM 752 N N . LYS A 1 93 ? -18.755 6.758 17.401 1.00 97.31 93 LYS A N 1
ATOM 753 C CA . LYS A 1 93 ? -17.571 7.562 17.049 1.00 97.31 93 LYS A CA 1
ATOM 754 C C . LYS A 1 93 ? -16.355 6.693 16.747 1.00 97.31 93 LYS A C 1
ATOM 756 O O . LYS A 1 93 ? -15.596 7.015 15.831 1.00 97.31 93 LYS A O 1
ATOM 761 N N . ILE A 1 94 ? -16.142 5.633 17.521 1.00 96.75 94 ILE A N 1
ATOM 762 C CA . ILE A 1 94 ? -15.013 4.721 17.339 1.00 96.75 94 ILE A CA 1
ATOM 763 C C . ILE A 1 94 ? -15.194 3.899 16.063 1.00 96.75 94 ILE A C 1
ATOM 765 O O . ILE A 1 94 ? -14.259 3.852 15.266 1.00 96.75 94 ILE A O 1
ATOM 769 N N . ASN A 1 95 ? -16.394 3.376 15.798 1.00 95.56 95 ASN A N 1
ATOM 770 C CA . ASN A 1 95 ? -16.702 2.686 14.543 1.00 95.56 95 ASN A CA 1
ATOM 771 C C . ASN A 1 95 ? -16.403 3.579 13.333 1.00 95.56 95 ASN A C 1
ATOM 773 O O . ASN A 1 95 ? -15.617 3.197 12.474 1.00 95.56 95 ASN A O 1
ATOM 777 N N . LYS A 1 96 ? -16.845 4.846 13.346 1.00 97.56 96 LYS A N 1
ATOM 778 C CA . LYS A 1 96 ? -16.492 5.813 12.288 1.00 97.56 96 LYS A CA 1
ATOM 779 C C . LYS A 1 96 ? -14.980 6.007 12.113 1.00 97.56 96 LYS A C 1
ATOM 781 O O . LYS A 1 96 ? -14.519 6.279 11.005 1.00 97.56 96 LYS A O 1
ATOM 786 N N . LYS A 1 97 ? -14.187 5.939 13.189 1.00 96.44 97 LYS A N 1
ATOM 787 C CA . LYS A 1 97 ? -12.716 6.012 13.100 1.00 96.44 97 LYS A CA 1
ATOM 788 C C . LYS A 1 97 ? -12.133 4.742 12.483 1.00 96.44 97 LYS A C 1
ATOM 790 O O . LYS A 1 97 ? -11.216 4.859 11.673 1.00 96.44 97 LYS A O 1
ATOM 795 N N . ILE A 1 98 ? -12.653 3.571 12.852 1.00 95.81 98 ILE A N 1
ATOM 796 C CA . ILE A 1 98 ? -12.262 2.280 12.275 1.00 95.81 98 ILE A CA 1
ATOM 797 C C . ILE A 1 98 ? -12.581 2.267 10.778 1.00 95.81 98 ILE A C 1
ATOM 799 O O . ILE A 1 98 ? -11.680 1.996 9.992 1.00 95.81 98 ILE A O 1
ATOM 803 N N . ASP A 1 99 ? -13.785 2.675 10.376 1.00 96.44 99 ASP A N 1
ATOM 804 C CA . ASP A 1 99 ? -14.205 2.726 8.970 1.00 96.44 99 ASP A CA 1
ATOM 805 C C . ASP A 1 99 ? -13.305 3.645 8.144 1.00 96.44 99 ASP A C 1
ATOM 807 O O . ASP A 1 99 ? -12.794 3.257 7.094 1.00 96.44 99 ASP A O 1
ATOM 811 N N . LYS A 1 100 ? -13.014 4.849 8.659 1.00 96.38 100 LYS A N 1
ATOM 812 C CA . LYS A 1 100 ? -12.068 5.774 8.018 1.00 96.38 100 LYS A CA 1
ATOM 813 C C . LYS A 1 100 ? -10.683 5.157 7.838 1.00 96.38 100 LYS A C 1
ATOM 815 O O . LYS A 1 100 ? -10.017 5.471 6.852 1.00 96.38 100 LYS A O 1
ATOM 820 N N . GLN A 1 101 ? -10.232 4.334 8.785 1.00 96.69 101 GLN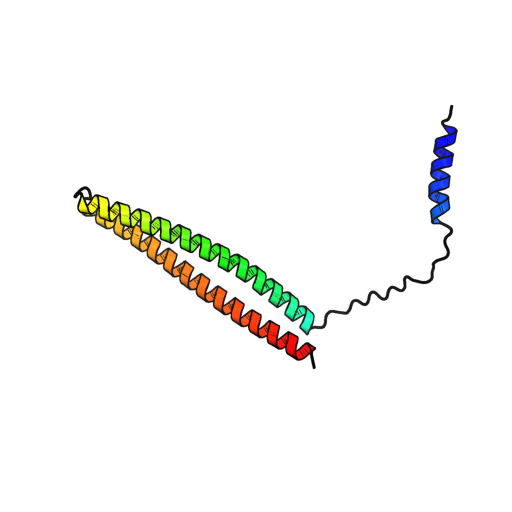 A N 1
ATOM 821 C CA . GLN A 1 101 ? -8.955 3.641 8.659 1.00 96.69 101 GLN A CA 1
ATOM 822 C C . GLN A 1 101 ? -9.013 2.491 7.656 1.00 96.69 101 GLN A C 1
ATOM 824 O O . GLN A 1 101 ? -8.122 2.383 6.818 1.00 96.69 101 GLN A O 1
ATOM 829 N N . SER A 1 102 ? -10.087 1.703 7.659 1.00 96.12 102 SER A N 1
ATOM 830 C CA . SER A 1 102 ? -10.328 0.668 6.652 1.00 96.12 102 SER A CA 1
ATOM 831 C C . SER A 1 102 ? -10.317 1.246 5.233 1.00 96.12 102 SER A C 1
ATOM 833 O O . SER A 1 102 ? -9.604 0.735 4.378 1.00 96.12 102 SER A O 1
ATOM 835 N N . SER A 1 103 ? -10.988 2.378 4.992 1.00 97.44 103 SER A N 1
ATOM 836 C CA . SER A 1 103 ? -10.975 3.027 3.671 1.00 97.44 103 SER A CA 1
ATOM 837 C C . SER A 1 103 ? -9.598 3.558 3.256 1.00 97.44 103 SER A C 1
ATOM 839 O O . SER A 1 103 ? -9.308 3.656 2.065 1.00 97.44 103 SER A O 1
ATOM 841 N N . LYS A 1 104 ? -8.742 3.961 4.204 1.00 96.81 104 LYS A N 1
ATOM 842 C CA . LYS A 1 104 ? -7.360 4.364 3.893 1.00 96.81 104 LYS A CA 1
ATOM 843 C C . LYS A 1 104 ? -6.506 3.163 3.503 1.00 96.81 104 LYS A C 1
ATOM 845 O O . LYS A 1 104 ? -5.757 3.263 2.537 1.00 96.81 104 LYS A O 1
ATOM 850 N N . ILE A 1 105 ? -6.646 2.061 4.236 1.00 97.50 105 ILE A N 1
ATOM 851 C CA . ILE A 1 105 ? -5.974 0.785 3.964 1.00 97.50 105 ILE A CA 1
ATOM 852 C C . ILE A 1 105 ? -6.357 0.283 2.571 1.00 97.50 105 ILE A C 1
ATOM 854 O O . ILE A 1 105 ? -5.473 0.096 1.746 1.00 97.50 105 ILE A O 1
ATOM 858 N N . GLU A 1 106 ? -7.650 0.235 2.248 1.00 98.06 106 GLU A N 1
ATOM 859 C CA . GLU A 1 106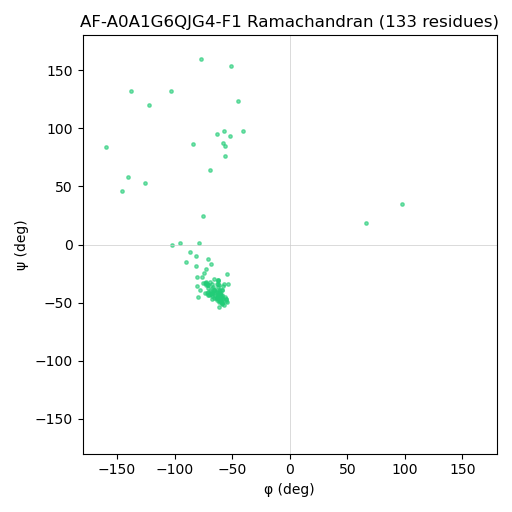 ? -8.133 -0.208 0.932 1.00 98.06 106 GLU A CA 1
ATOM 860 C C . GLU A 1 106 ? -7.566 0.647 -0.220 1.00 98.06 106 GLU A C 1
ATOM 862 O O . GLU A 1 106 ? -7.195 0.148 -1.283 1.00 98.06 106 GLU A O 1
ATOM 867 N N . LYS A 1 107 ? -7.459 1.969 -0.023 1.00 97.69 107 LYS A N 1
ATOM 868 C CA . LYS A 1 107 ? -6.840 2.861 -1.018 1.00 97.69 107 LYS A CA 1
ATOM 869 C C . LYS A 1 107 ? -5.351 2.577 -1.201 1.00 97.69 107 LYS A C 1
ATOM 871 O O . LYS A 1 107 ? -4.873 2.661 -2.330 1.00 97.69 107 LYS A O 1
ATOM 876 N N . LEU A 1 108 ? -4.629 2.281 -0.120 1.00 97.56 108 LEU A N 1
ATOM 877 C CA . LEU A 1 108 ? -3.210 1.929 -0.173 1.00 97.56 108 LEU A CA 1
ATOM 878 C C . LEU A 1 108 ? -3.002 0.574 -0.855 1.00 97.56 108 LEU A C 1
ATOM 880 O O . LEU A 1 108 ? -2.145 0.480 -1.726 1.00 97.56 108 LEU A O 1
ATOM 884 N N . GLU A 1 109 ? -3.827 -0.428 -0.550 1.00 97.56 109 GLU A N 1
ATOM 885 C CA . GLU A 1 109 ? -3.802 -1.745 -1.206 1.00 97.56 109 GLU A CA 1
ATOM 886 C C . GLU A 1 109 ? -4.001 -1.613 -2.722 1.00 97.56 109 GLU A C 1
ATOM 888 O O . GLU A 1 109 ? -3.186 -2.103 -3.501 1.00 97.56 109 GLU A O 1
ATOM 893 N N . LYS A 1 110 ? -4.996 -0.829 -3.161 1.00 98.06 110 LYS A N 1
ATOM 894 C CA . LYS A 1 110 ? -5.211 -0.537 -4.592 1.00 98.06 110 LYS A CA 1
ATOM 895 C C . LYS A 1 110 ? -4.046 0.219 -5.235 1.00 98.06 110 LYS A C 1
ATOM 897 O O . LYS A 1 110 ? -3.790 0.072 -6.429 1.00 98.06 110 LYS A O 1
ATOM 902 N N . GLN A 1 111 ? -3.369 1.097 -4.493 1.00 96.56 111 GLN A N 1
ATOM 903 C CA . GLN A 1 111 ? -2.184 1.802 -4.998 1.00 96.56 111 GLN A CA 1
ATOM 904 C C . GLN A 1 111 ? -0.999 0.853 -5.170 1.00 96.56 111 GLN A C 1
ATOM 906 O O . GLN A 1 111 ? -0.320 0.926 -6.192 1.00 96.56 111 GLN A O 1
ATOM 911 N N . ILE A 1 112 ? -0.783 -0.033 -4.198 1.00 97.62 112 ILE A N 1
ATOM 912 C CA . ILE A 1 112 ? 0.237 -1.084 -4.228 1.00 97.62 112 ILE A CA 1
ATOM 913 C C . ILE A 1 112 ? 0.000 -1.996 -5.429 1.00 97.62 112 ILE A C 1
ATOM 915 O O . ILE A 1 112 ? 0.899 -2.148 -6.247 1.00 97.62 112 ILE A O 1
ATOM 919 N N . GLU A 1 113 ? -1.223 -2.493 -5.616 1.00 97.75 113 GLU A N 1
ATOM 920 C CA . GLU A 1 113 ? -1.588 -3.340 -6.757 1.00 97.75 113 GLU A CA 1
ATOM 921 C C . GLU A 1 113 ? -1.264 -2.666 -8.102 1.00 97.75 113 GLU A C 1
ATOM 923 O O . GLU A 1 113 ? -0.579 -3.235 -8.951 1.00 97.75 113 GLU A O 1
ATOM 928 N N . LYS A 1 114 ? -1.675 -1.403 -8.279 1.00 97.00 114 LYS A N 1
ATOM 929 C CA . LYS A 1 114 ? -1.382 -0.637 -9.502 1.00 97.00 114 LYS A CA 1
ATOM 930 C C . LYS A 1 114 ? 0.115 -0.446 -9.739 1.00 97.00 114 LYS A C 1
ATOM 932 O O . LYS A 1 114 ? 0.562 -0.510 -10.884 1.00 97.00 114 LYS A O 1
ATOM 937 N N . LEU A 1 115 ? 0.882 -0.168 -8.684 1.00 96.56 115 LEU A N 1
ATOM 938 C CA . LEU A 1 115 ? 2.333 -0.000 -8.779 1.00 96.56 115 LEU A CA 1
ATOM 939 C C . LEU A 1 115 ? 3.014 -1.320 -9.138 1.00 96.56 115 LEU A C 1
ATOM 941 O O . LEU A 1 115 ? 3.861 -1.326 -10.029 1.00 96.56 115 LEU A O 1
ATOM 945 N N . THR A 1 116 ? 2.612 -2.423 -8.509 1.00 96.50 116 THR A N 1
ATOM 946 C CA . THR A 1 116 ? 3.117 -3.768 -8.801 1.00 96.50 116 THR A CA 1
ATOM 947 C C . THR A 1 116 ? 2.875 -4.139 -10.259 1.00 96.50 116 THR A C 1
ATOM 949 O O . THR A 1 116 ? 3.832 -4.475 -10.958 1.00 96.50 116 THR A O 1
ATOM 952 N N . ASN A 1 117 ? 1.647 -3.961 -10.755 1.00 97.12 117 ASN A N 1
ATOM 953 C CA . ASN A 1 117 ? 1.308 -4.250 -12.151 1.00 97.12 117 ASN A CA 1
ATOM 954 C C . ASN A 1 117 ? 2.118 -3.375 -13.120 1.00 97.12 117 ASN A C 1
ATOM 956 O O . ASN A 1 117 ? 2.719 -3.880 -14.064 1.00 97.12 117 ASN A O 1
ATOM 960 N N . SER A 1 118 ? 2.232 -2.066 -12.850 1.00 95.31 118 SER A N 1
ATOM 961 C CA . SER A 1 118 ? 3.039 -1.172 -13.695 1.00 95.31 118 SER A CA 1
ATOM 962 C C . SER A 1 118 ? 4.520 -1.556 -13.713 1.00 95.31 118 SER A C 1
ATOM 964 O O . SER A 1 118 ? 5.173 -1.395 -14.743 1.00 95.31 118 SER A O 1
ATOM 966 N N . ILE A 1 119 ? 5.071 -2.013 -12.586 1.00 95.12 119 ILE A N 1
ATOM 967 C CA . ILE A 1 119 ? 6.460 -2.475 -12.502 1.00 95.12 119 ILE A CA 1
ATOM 968 C C . ILE A 1 119 ? 6.637 -3.755 -13.317 1.00 95.12 119 ILE A C 1
ATOM 970 O O . ILE A 1 119 ? 7.647 -3.894 -14.004 1.00 95.12 119 ILE A O 1
ATOM 974 N N . GLU A 1 120 ? 5.693 -4.690 -13.237 1.00 96.75 120 GLU A N 1
ATOM 975 C CA . GLU A 1 120 ? 5.738 -5.932 -14.006 1.00 96.75 120 GLU A CA 1
ATOM 976 C C . GLU A 1 120 ? 5.680 -5.664 -15.515 1.00 96.75 120 GLU A C 1
ATOM 978 O O . GLU A 1 120 ? 6.508 -6.185 -16.265 1.00 96.75 120 GLU A O 1
ATOM 983 N N . ASP A 1 121 ? 4.776 -4.790 -15.954 1.00 96.25 121 ASP A N 1
ATOM 984 C CA . ASP A 1 121 ? 4.651 -4.398 -17.359 1.00 96.25 121 ASP A CA 1
ATOM 985 C C . ASP A 1 121 ? 5.913 -3.703 -17.879 1.00 96.25 121 ASP A C 1
ATOM 987 O O . ASP A 1 121 ? 6.399 -4.010 -18.971 1.00 96.25 121 ASP A O 1
ATOM 991 N N . ASP A 1 122 ? 6.476 -2.774 -17.102 1.00 94.19 122 ASP A N 1
ATOM 992 C CA . ASP A 1 122 ? 7.709 -2.086 -17.483 1.00 94.19 122 ASP A CA 1
ATOM 993 C C . ASP A 1 122 ? 8.903 -3.063 -17.514 1.00 94.19 122 ASP A C 1
ATOM 995 O O . ASP A 1 122 ? 9.731 -2.979 -18.421 1.00 94.19 122 ASP A O 1
ATOM 999 N N . LYS A 1 123 ? 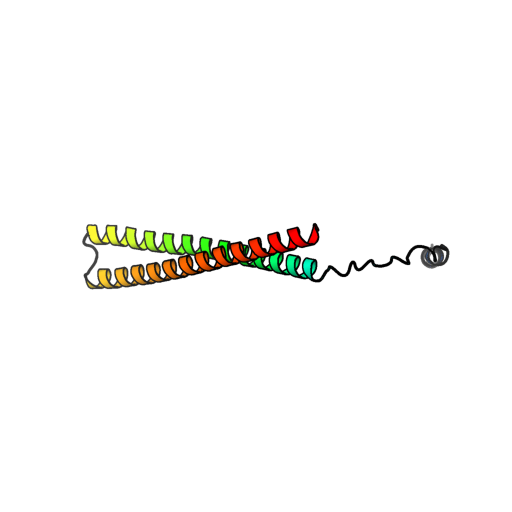8.967 -4.047 -16.602 1.00 94.25 123 LYS A N 1
ATOM 1000 C CA . LYS A 1 123 ? 9.970 -5.129 -16.639 1.00 94.25 123 LYS A CA 1
ATOM 1001 C C . LYS A 1 123 ? 9.839 -6.005 -17.886 1.00 94.25 123 LYS A C 1
ATOM 1003 O O . LYS A 1 123 ? 10.855 -6.315 -18.502 1.00 94.25 123 LYS A O 1
ATOM 1008 N N . LYS A 1 124 ? 8.616 -6.381 -18.282 1.00 94.88 124 LYS A N 1
ATOM 1009 C CA . LYS A 1 124 ? 8.369 -7.154 -19.515 1.00 94.88 124 LYS A CA 1
ATOM 1010 C C . LYS A 1 124 ? 8.854 -6.394 -20.750 1.00 94.88 124 LYS A C 1
ATOM 1012 O O . LYS A 1 124 ? 9.535 -6.976 -21.589 1.00 94.88 124 LYS A O 1
ATOM 1017 N N . LYS A 1 125 ? 8.578 -5.088 -20.824 1.00 93.12 125 LYS A N 1
ATOM 1018 C CA . LYS A 1 125 ? 9.050 -4.222 -21.920 1.00 93.12 125 LYS A CA 1
ATOM 1019 C C . LYS A 1 125 ? 10.572 -4.126 -21.976 1.00 93.12 125 LYS A C 1
ATOM 1021 O O . LYS A 1 125 ? 11.132 -4.153 -23.064 1.00 93.12 125 LYS A O 1
ATOM 1026 N N . ILE A 1 126 ? 11.241 -4.026 -20.825 1.00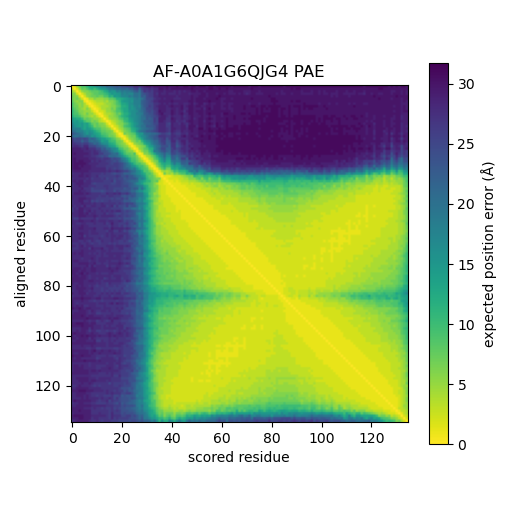 90.81 126 ILE A N 1
ATOM 1027 C CA . ILE A 1 126 ? 12.711 -4.041 -20.765 1.00 90.81 126 ILE A CA 1
ATOM 1028 C C . ILE A 1 126 ? 13.249 -5.364 -21.319 1.00 90.81 126 ILE A C 1
ATOM 1030 O O . ILE A 1 126 ? 14.108 -5.337 -22.191 1.00 90.81 126 ILE A O 1
ATOM 1034 N N . ALA A 1 127 ? 12.704 -6.501 -20.879 1.00 91.00 127 ALA A N 1
ATOM 1035 C CA . ALA A 1 127 ? 13.140 -7.816 -21.349 1.00 91.00 127 ALA A CA 1
ATOM 1036 C C . ALA A 1 127 ? 12.912 -8.019 -22.859 1.00 91.00 127 ALA A C 1
ATOM 1038 O O . ALA A 1 127 ? 13.694 -8.698 -23.518 1.00 91.00 127 ALA A O 1
ATOM 1039 N N . GLU A 1 128 ? 11.846 -7.443 -23.424 1.00 90.94 128 GLU A N 1
ATOM 1040 C CA . GLU A 1 128 ? 11.604 -7.473 -24.870 1.00 90.94 128 GLU A CA 1
ATOM 1041 C C . GLU A 1 128 ? 12.631 -6.637 -25.646 1.00 90.94 128 GLU A C 1
ATOM 1043 O O . GLU A 1 128 ? 13.102 -7.082 -26.690 1.00 90.94 128 GLU A O 1
ATOM 1048 N N . LEU A 1 129 ? 12.997 -5.455 -25.139 1.00 87.56 129 LEU A N 1
ATOM 1049 C CA . LEU A 1 129 ? 14.029 -4.611 -25.750 1.00 87.56 129 LEU A CA 1
ATOM 1050 C C . LEU A 1 129 ? 15.398 -5.302 -25.719 1.00 87.56 129 LEU A C 1
ATOM 1052 O O . LEU A 1 129 ? 16.044 -5.405 -26.752 1.00 87.56 129 LEU A O 1
ATOM 1056 N N . GLU A 1 130 ? 15.780 -5.882 -24.579 1.00 85.06 130 GLU A N 1
ATOM 1057 C CA . GLU A 1 130 ? 17.064 -6.587 -24.433 1.00 85.06 130 GLU A CA 1
ATOM 1058 C C . GLU A 1 130 ? 17.178 -7.813 -25.362 1.00 85.06 130 GLU A C 1
ATOM 1060 O O . GLU A 1 130 ? 18.266 -8.142 -25.834 1.00 85.06 130 GLU A O 1
ATOM 1065 N N . ARG A 1 131 ? 16.057 -8.480 -25.676 1.00 85.56 131 ARG A N 1
ATOM 1066 C CA . ARG A 1 131 ? 16.032 -9.569 -26.669 1.00 85.56 131 ARG A CA 1
ATOM 1067 C C . ARG A 1 131 ? 16.208 -9.071 -28.102 1.00 85.56 131 ARG A C 1
ATOM 1069 O O . ARG A 1 131 ? 16.797 -9.792 -28.897 1.00 85.56 131 ARG A O 1
ATOM 1076 N N . LYS A 1 132 ? 15.676 -7.891 -28.435 1.00 77.81 132 LYS A N 1
ATOM 1077 C CA . LYS A 1 132 ? 15.797 -7.297 -29.777 1.00 77.81 132 LYS A CA 1
ATOM 1078 C C . LYS A 1 132 ? 17.207 -6.786 -30.047 1.00 77.81 132 LYS A C 1
ATOM 1080 O O . LYS A 1 132 ? 17.676 -6.962 -31.157 1.00 77.81 132 LYS A O 1
ATOM 1085 N N . ASP A 1 133 ? 17.885 -6.265 -29.027 1.00 68.12 133 ASP A N 1
ATOM 1086 C CA . ASP A 1 133 ? 19.284 -5.827 -29.129 1.00 68.12 133 ASP A CA 1
ATOM 1087 C C . ASP A 1 133 ? 20.278 -7.010 -29.271 1.00 68.12 133 ASP A C 1
ATOM 1089 O O . ASP A 1 133 ? 21.449 -6.799 -29.574 1.00 68.12 133 ASP A O 1
ATOM 1093 N N . SER A 1 134 ? 19.836 -8.258 -29.039 1.00 61.75 134 SER A N 1
ATOM 1094 C CA . SER A 1 134 ? 20.664 -9.480 -29.133 1.00 61.75 134 SER A CA 1
ATOM 1095 C C . SER A 1 134 ? 20.582 -10.210 -30.490 1.00 61.75 134 SER A C 1
ATOM 1097 O O . SER A 1 134 ? 21.178 -11.281 -30.625 1.00 61.75 134 SER A O 1
ATOM 1099 N N . ILE A 1 135 ? 19.822 -9.683 -31.460 1.00 50.31 135 ILE A N 1
ATOM 1100 C CA . ILE A 1 135 ? 19.652 -10.216 -32.829 1.00 50.31 135 ILE A CA 1
ATOM 1101 C C . ILE A 1 135 ? 20.234 -9.206 -33.816 1.00 50.31 135 ILE A C 1
ATOM 1103 O O . ILE A 1 135 ? 20.950 -9.650 -34.740 1.00 50.31 135 ILE A O 1
#

Secondary structure (DSSP, 8-state):
--THHHHHHHHHHHHTTS-----SS-----------HHHHHHHHHHHHHHHHHHHHHHHHHHHHHHHHHHHHHHHHHHHHHHTT---HHHHHHHHHHHHHHHHHHHHHHHHHHHHHHHHHHHHHHHHHHHHHTT-

Sequence (135 aa):
MKKENILFVLVLFLGLFVFTPTSQLFAQEVIVQELSKEEKKAIKLKEKVEKSKIKLEKSEEKLVKETEKRTKIRNKFEKDNAAGKLSPNDITKINKKIDKQSSKIEKLEKQIEKLTNSIEDDKKKIAELERKDSI

pLDDT: mean 82.22, std 20.43, range [33.09, 98.06]

Radius of gyration: 32.95 Å; Cα contacts (8 Å, |Δi|>4): 54; chains: 1; bounding box: 91×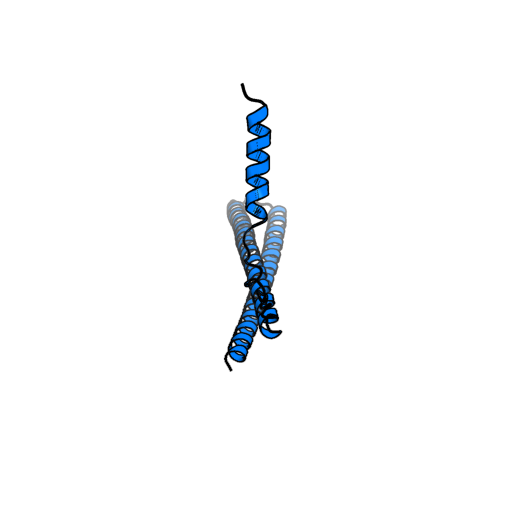47×63 Å

Mean predicted aligned error: 13.42 Å